Protein AF-A0A417RQC4-F1 (afdb_monomer)

Sequence (99 aa):
MKLTFKGVDISTEEKFVSYINSLNTAIMKQNAMNEIKQDLYDVSYLKKRYRKIVARNEKALFMAEHECLKCVYFQRLARKCQANCKCLLEESTEGGVFT

Mean predicted aligned error: 8.31 Å

Secondary structure (DSSP, 8-state):
---EETTEE--SHHHHHHHHHHHHHHHHHHHHH-SSPPPPP-HHHHHHHHHHHHHHHHHHHHHHHTTGGG-TTEETTTTEETTTS--HHHHTTS-----

Foldseek 3Di:
DFDDDPNQTPVDLVSVLVVLVVVQVVQVVVCVVDPDHDDRDDSVVVSVVVVVVVLVVVLVVVCVVVVLVPDPQQDPVVRAGNPPSPDPSNVVPPDPPDD

Nearest PDB structures (foldseek):
  6gzx-assembly1_O4  TM=4.399E-01  e=7.834E+00  Thermus thermophilus HB8

Radius of gyration: 19.23 Å; Cα contacts (8 Å, |Δi|>4): 65; chains: 1; bounding box: 46×24×51 Å

pLDDT: mean 83.98, std 15.85, range [36.0, 97.62]

Solvent-accessible surface area (backbone atoms only — not comparable to full-atom values): 6172 Å² total; per-residue (Å²): 121,92,40,68,56,97,88,40,70,41,61,43,71,67,43,38,52,52,50,53,52,53,51,37,52,52,46,54,57,48,38,75,77,38,93,73,67,72,84,73,76,60,62,69,62,49,51,57,51,48,54,58,49,51,55,51,49,52,51,51,49,51,39,60,77,66,44,37,92,73,40,91,43,41,40,77,90,77,72,45,53,67,81,73,69,75,45,77,89,58,58,81,75,72,79,82,79,86,126

Structure (mmCIF, N/CA/C/O backbone):
data_AF-A0A417RQC4-F1
#
_entry.id   AF-A0A417RQC4-F1
#
loop_
_atom_site.group_PDB
_atom_site.id
_atom_site.type_symbol
_atom_site.label_atom_id
_atom_site.label_alt_id
_atom_site.label_comp_id
_atom_site.label_asym_id
_atom_site.label_entity_id
_atom_site.label_seq_id
_atom_site.pdbx_PDB_ins_code
_atom_site.Cartn_x
_atom_site.Cartn_y
_atom_site.Cartn_z
_atom_site.occupancy
_atom_site.B_iso_or_equiv
_atom_site.auth_seq_id
_atom_site.auth_comp_id
_atom_site.auth_asym_id
_atom_site.auth_atom_id
_atom_site.pdbx_PDB_model_num
ATOM 1 N N . MET A 1 1 ? 1.559 8.406 -7.690 1.00 75.75 1 MET A N 1
ATOM 2 C CA . MET A 1 1 ? 0.343 7.576 -7.876 1.00 75.75 1 MET A CA 1
ATOM 3 C C . MET A 1 1 ? -0.832 8.224 -7.153 1.00 75.75 1 MET A C 1
ATOM 5 O O . MET A 1 1 ? -0.669 8.591 -5.997 1.00 75.75 1 MET A O 1
ATOM 9 N N . LYS A 1 2 ? -2.000 8.368 -7.794 1.00 83.12 2 LYS A N 1
ATOM 10 C CA . LYS A 1 2 ? -3.239 8.719 -7.077 1.00 83.12 2 LYS A CA 1
ATOM 11 C C . LYS A 1 2 ? -3.862 7.427 -6.553 1.00 83.12 2 LYS A C 1
ATOM 13 O O . LYS A 1 2 ? -4.197 6.560 -7.353 1.00 83.12 2 LYS A O 1
ATOM 18 N N . LEU A 1 3 ? -3.975 7.291 -5.234 1.00 86.25 3 LEU A N 1
ATOM 19 C CA . LEU A 1 3 ? -4.607 6.138 -4.599 1.00 86.25 3 LEU A CA 1
ATOM 20 C C . LEU A 1 3 ? -5.699 6.632 -3.664 1.00 86.25 3 LEU A C 1
ATOM 22 O O . LEU A 1 3 ? -5.425 7.342 -2.699 1.00 86.25 3 LEU A O 1
ATOM 26 N N . THR A 1 4 ? -6.932 6.253 -3.964 1.00 91.94 4 THR A N 1
ATOM 27 C CA . THR A 1 4 ? -8.090 6.564 -3.136 1.00 91.94 4 THR A CA 1
ATOM 28 C C . THR A 1 4 ? -8.789 5.274 -2.740 1.00 91.94 4 THR A C 1
ATOM 30 O O . THR A 1 4 ? -8.829 4.307 -3.503 1.00 91.94 4 THR A O 1
ATOM 33 N N . PHE A 1 5 ? -9.338 5.242 -1.532 1.00 89.00 5 PHE A N 1
ATOM 34 C CA . PHE A 1 5 ? -10.151 4.134 -1.053 1.00 89.00 5 PHE A CA 1
ATOM 35 C C . PHE A 1 5 ? -11.420 4.690 -0.424 1.00 89.00 5 PHE A C 1
ATOM 37 O O . PHE A 1 5 ? -11.354 5.479 0.514 1.00 89.00 5 PHE A O 1
ATOM 44 N N . LYS A 1 6 ? -12.581 4.313 -0.974 1.00 90.62 6 LYS A N 1
ATOM 45 C CA . LYS A 1 6 ? -13.894 4.827 -0.543 1.00 90.62 6 LYS A CA 1
ATOM 46 C C . LYS A 1 6 ? -13.947 6.366 -0.459 1.00 90.62 6 LYS A C 1
ATOM 48 O O . LYS A 1 6 ? -14.505 6.923 0.477 1.00 90.62 6 LYS A O 1
ATOM 53 N N . GLY A 1 7 ? -13.324 7.051 -1.419 1.00 90.62 7 GLY A N 1
ATOM 54 C CA . GLY A 1 7 ? -13.264 8.518 -1.457 1.00 90.62 7 GLY A CA 1
ATOM 55 C C . GLY A 1 7 ? -12.212 9.157 -0.541 1.00 90.62 7 GLY A C 1
ATOM 56 O O . GLY A 1 7 ? -12.024 10.366 -0.610 1.00 90.62 7 GLY A O 1
ATOM 57 N N . VAL A 1 8 ? -11.486 8.377 0.266 1.00 92.50 8 VAL A N 1
ATOM 58 C CA . VAL A 1 8 ? -10.384 8.872 1.103 1.00 92.50 8 VAL A CA 1
ATOM 59 C C . VAL A 1 8 ? -9.069 8.777 0.343 1.00 92.50 8 VAL A C 1
ATOM 61 O O . VAL A 1 8 ? -8.752 7.734 -0.231 1.00 92.50 8 VAL A O 1
ATOM 64 N N . ASP A 1 9 ? -8.296 9.859 0.346 1.00 94.06 9 ASP A N 1
ATOM 65 C CA . ASP A 1 9 ? -6.943 9.875 -0.202 1.00 94.06 9 ASP A CA 1
ATOM 66 C C . ASP A 1 9 ? -5.982 9.099 0.705 1.00 94.06 9 ASP A C 1
ATOM 68 O O . ASP A 1 9 ? -5.760 9.463 1.858 1.00 94.06 9 ASP A O 1
ATOM 72 N N . ILE A 1 10 ? -5.398 8.038 0.153 1.00 94.88 10 ILE A N 1
ATOM 73 C CA . ILE A 1 10 ? -4.406 7.176 0.803 1.00 94.88 10 ILE A CA 1
ATOM 74 C C . ILE A 1 10 ? -3.127 7.104 -0.039 1.00 94.88 10 ILE A C 1
ATOM 76 O O . ILE A 1 10 ? -2.451 6.084 -0.062 1.00 94.88 10 ILE A O 1
ATOM 80 N N . SER A 1 11 ? -2.820 8.168 -0.786 1.00 93.31 11 SER A N 1
ATOM 81 C CA . SER A 1 11 ? -1.668 8.239 -1.695 1.00 93.31 11 SER A CA 1
ATOM 82 C C . SER A 1 11 ? -0.304 8.171 -1.009 1.00 93.31 11 SER A C 1
ATOM 84 O O . SER A 1 11 ? 0.676 7.808 -1.659 1.00 93.31 11 SER A O 1
ATOM 86 N N . THR A 1 12 ? -0.224 8.501 0.281 1.00 94.69 12 THR A N 1
ATOM 87 C CA . THR A 1 12 ? 1.004 8.391 1.076 1.00 94.69 12 THR A CA 1
ATOM 88 C C . THR A 1 12 ? 0.813 7.415 2.225 1.00 94.69 12 THR A C 1
ATOM 90 O O . THR A 1 12 ? -0.310 7.142 2.659 1.00 94.69 12 THR A O 1
ATOM 93 N N . GLU A 1 13 ? 1.924 6.886 2.732 1.00 95.12 13 GLU A N 1
ATOM 94 C CA . GLU A 1 13 ? 1.897 5.987 3.881 1.00 95.12 13 GLU A CA 1
ATOM 95 C C . GLU A 1 13 ? 1.294 6.662 5.117 1.00 95.12 13 GLU A C 1
ATOM 97 O O . GLU A 1 13 ? 0.511 6.042 5.833 1.00 95.12 13 GLU A O 1
ATOM 102 N N . GLU A 1 14 ? 1.594 7.939 5.341 1.00 96.12 14 GLU A N 1
ATOM 103 C CA . GLU A 1 14 ? 1.072 8.723 6.461 1.00 96.12 14 GLU A CA 1
ATOM 104 C C . GLU A 1 14 ? -0.446 8.868 6.357 1.00 96.12 14 GLU A C 1
ATOM 106 O O . GLU A 1 14 ? -1.158 8.649 7.338 1.00 96.12 14 GLU A O 1
ATOM 111 N N . LYS A 1 15 ? -0.960 9.174 5.158 1.00 96.12 15 LYS A N 1
ATOM 112 C CA . LYS A 1 15 ? -2.404 9.268 4.904 1.00 96.12 15 LYS A CA 1
ATOM 113 C C . LYS A 1 15 ? -3.094 7.923 5.102 1.00 96.12 15 LYS A C 1
ATOM 115 O O . LYS A 1 15 ? -4.146 7.859 5.736 1.00 96.12 15 LYS A O 1
ATOM 120 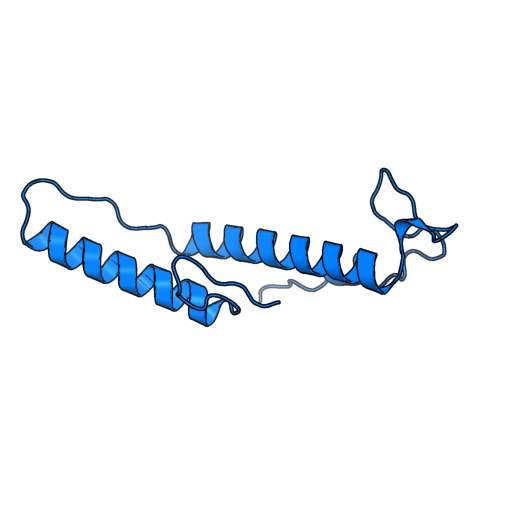N N . PHE A 1 16 ? -2.479 6.844 4.622 1.00 96.56 16 PHE A N 1
ATOM 121 C CA . PHE A 1 16 ? -2.978 5.490 4.831 1.00 96.56 16 PHE A CA 1
ATOM 122 C C . PHE A 1 16 ? -3.030 5.120 6.321 1.00 96.56 16 PHE A C 1
ATOM 124 O O . PHE A 1 16 ? -4.074 4.691 6.808 1.00 96.56 16 PHE A O 1
ATOM 131 N N . VAL A 1 17 ? 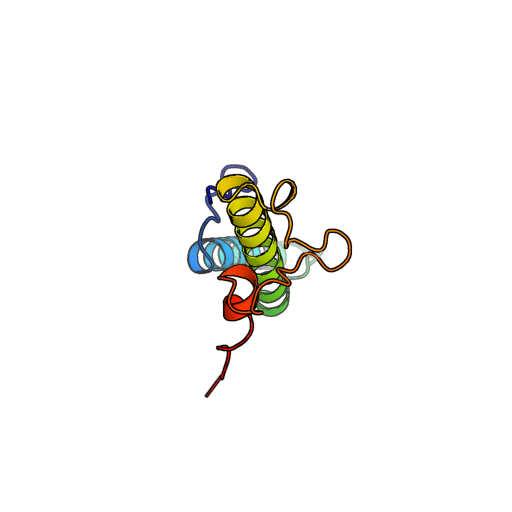-1.942 5.325 7.068 1.00 96.88 17 VAL A N 1
ATOM 132 C CA . VAL A 1 17 ? -1.881 5.030 8.511 1.00 96.88 17 VAL A CA 1
ATOM 133 C C . VAL A 1 17 ? -2.880 5.887 9.289 1.00 96.88 17 VAL A C 1
ATOM 135 O O . VAL A 1 17 ? -3.591 5.364 10.147 1.00 96.88 17 VAL A O 1
ATOM 138 N N . SER A 1 18 ? -2.991 7.176 8.957 1.00 97.19 18 SER A N 1
ATOM 139 C CA . SER A 1 18 ? -3.982 8.083 9.547 1.00 97.19 18 SER A CA 1
ATOM 140 C C . SER A 1 18 ? -5.409 7.569 9.335 1.00 97.19 18 SER A C 1
ATOM 142 O O . SER A 1 18 ? -6.194 7.487 10.284 1.00 97.19 18 SER A O 1
ATOM 144 N N . TYR A 1 19 ? -5.724 7.110 8.121 1.00 96.75 19 TYR A N 1
ATOM 145 C CA . TYR A 1 19 ? -7.018 6.511 7.815 1.00 96.75 19 TYR A CA 1
ATOM 146 C C . TYR A 1 19 ? -7.292 5.256 8.658 1.00 96.75 19 TYR A C 1
ATOM 148 O O . TYR A 1 19 ? -8.346 5.173 9.289 1.00 96.75 19 TYR A O 1
ATOM 156 N N . ILE A 1 20 ? -6.343 4.317 8.759 1.00 97.25 20 ILE A N 1
ATOM 157 C CA . ILE A 1 20 ? -6.514 3.114 9.594 1.00 97.25 20 ILE A CA 1
ATOM 158 C C . ILE A 1 20 ? -6.705 3.476 11.075 1.00 97.25 20 ILE A C 1
ATOM 160 O O . ILE A 1 20 ? -7.587 2.927 11.734 1.00 97.25 20 ILE A O 1
ATOM 164 N N . ASN A 1 21 ? -5.946 4.441 11.596 1.00 97.31 21 ASN A N 1
ATOM 165 C CA . ASN A 1 21 ? -6.096 4.899 12.979 1.00 97.31 21 ASN A CA 1
ATOM 166 C C . ASN A 1 21 ? -7.471 5.532 13.235 1.00 97.31 21 ASN A C 1
ATOM 168 O O . ASN A 1 21 ? -8.067 5.312 14.293 1.00 97.31 21 ASN A O 1
ATOM 172 N N . SER A 1 22 ? -8.013 6.270 12.260 1.00 96.88 22 SER A N 1
ATOM 173 C CA . SER A 1 22 ? -9.374 6.811 12.348 1.00 96.88 22 SER A CA 1
ATOM 174 C C . SER A 1 22 ? -10.431 5.700 12.412 1.00 96.88 22 SER A C 1
ATOM 176 O O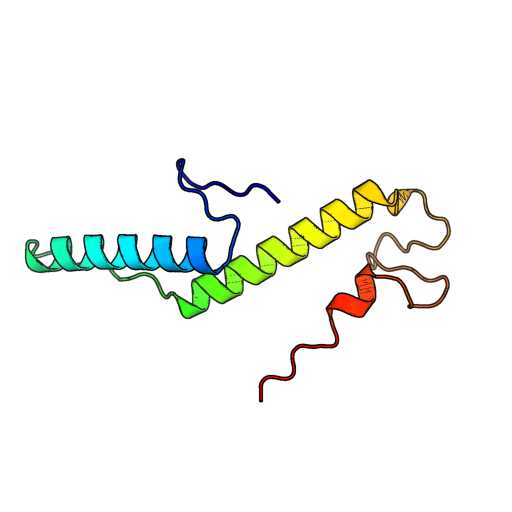 . SER A 1 22 ? -11.343 5.773 13.237 1.00 96.88 22 SER 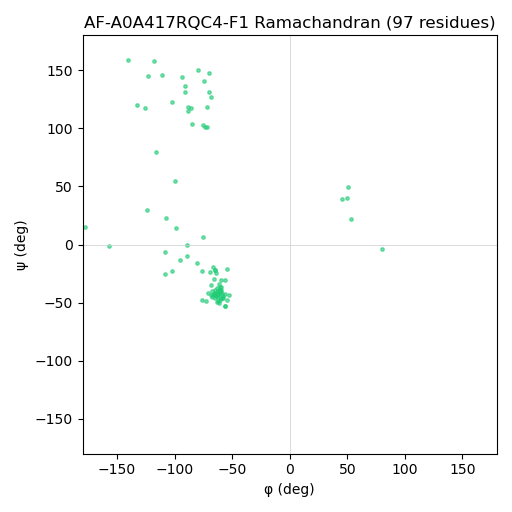A O 1
ATOM 178 N N . LEU A 1 23 ? -10.262 4.629 11.625 1.00 96.44 23 LEU A N 1
ATOM 179 C CA . LEU A 1 23 ? -11.146 3.461 11.648 1.00 96.44 23 LEU A CA 1
ATOM 180 C C . LEU A 1 23 ? -11.071 2.735 12.993 1.00 96.44 23 LEU A C 1
ATOM 182 O O . LEU A 1 23 ? -12.106 2.451 13.589 1.00 96.44 23 LEU A O 1
ATOM 186 N N . ASN A 1 24 ? -9.862 2.502 13.505 1.00 97.62 24 ASN A N 1
ATOM 187 C CA . ASN A 1 24 ? -9.664 1.885 14.816 1.00 97.62 24 ASN A CA 1
ATOM 188 C C . ASN A 1 24 ? -10.292 2.720 15.931 1.00 97.62 24 ASN A C 1
ATOM 190 O O . ASN A 1 24 ? -10.949 2.173 16.808 1.00 97.62 24 ASN A O 1
ATOM 194 N N . THR A 1 25 ? -10.175 4.046 15.866 1.00 97.06 25 THR A N 1
ATOM 195 C CA . THR A 1 25 ? -10.819 4.941 16.837 1.00 97.06 25 THR A CA 1
ATOM 196 C C . THR A 1 25 ? -12.344 4.820 16.787 1.00 97.06 25 THR A C 1
ATOM 198 O O . THR A 1 25 ? -12.995 4.792 17.832 1.00 97.06 25 THR A O 1
ATOM 201 N N . ALA A 1 26 ? -12.934 4.726 15.592 1.00 95.62 26 ALA A N 1
ATOM 202 C CA . ALA A 1 26 ? -14.372 4.516 15.437 1.00 95.62 26 ALA A CA 1
ATOM 203 C C . ALA A 1 26 ? -14.814 3.150 15.988 1.00 95.62 26 ALA A C 1
ATOM 205 O O . ALA A 1 26 ? -15.809 3.083 16.710 1.00 95.62 26 ALA A O 1
ATOM 206 N N . ILE A 1 27 ? -14.043 2.090 15.724 1.00 96.56 27 ILE A N 1
ATOM 207 C CA . ILE A 1 27 ? -14.293 0.747 16.264 1.00 96.56 27 ILE A CA 1
ATOM 208 C C . ILE A 1 27 ? -14.202 0.755 17.792 1.00 96.56 27 ILE A C 1
ATOM 210 O O . ILE A 1 27 ? -15.098 0.247 18.455 1.00 96.56 27 ILE A O 1
ATOM 214 N N . MET A 1 28 ? -13.181 1.389 18.376 1.00 96.31 28 MET A N 1
ATOM 215 C CA . MET A 1 28 ? -13.050 1.498 19.833 1.00 96.31 28 MET A CA 1
ATOM 216 C C . MET A 1 28 ? -14.256 2.196 20.467 1.00 96.31 28 MET A C 1
ATOM 218 O O . MET A 1 28 ? -14.760 1.733 21.487 1.00 96.31 28 MET A O 1
ATOM 222 N N . LYS A 1 29 ? -14.751 3.277 19.849 1.00 95.69 29 LYS A N 1
ATOM 223 C CA . LYS A 1 29 ? -15.965 3.969 20.311 1.00 95.69 29 LYS A CA 1
ATOM 224 C C . LYS A 1 29 ? -17.194 3.062 20.244 1.00 95.69 29 LYS A C 1
ATOM 226 O O . LYS A 1 29 ? -17.965 3.030 21.195 1.00 95.69 29 LYS A O 1
ATOM 231 N N . GLN A 1 30 ? -17.358 2.298 19.164 1.00 95.19 30 GLN A N 1
ATOM 232 C CA . GLN A 1 30 ? -18.460 1.338 19.034 1.00 95.19 30 GLN A CA 1
ATOM 233 C C . GLN A 1 30 ? -18.35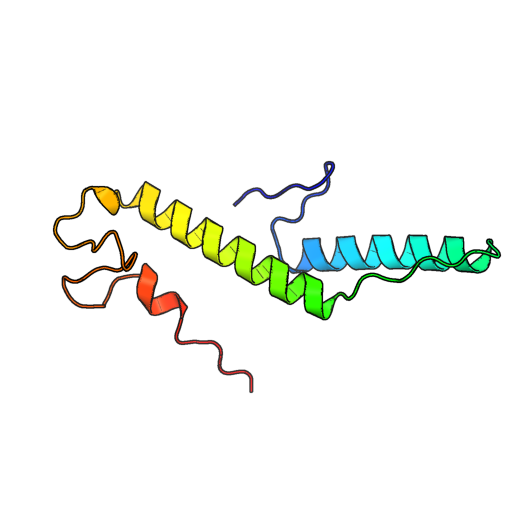0 0.197 20.053 1.00 95.19 30 GLN A C 1
ATOM 235 O O . GLN A 1 30 ? -19.335 -0.140 20.701 1.00 95.19 30 GLN A O 1
ATOM 240 N N . ASN A 1 31 ? -17.150 -0.341 20.263 1.00 95.94 31 ASN A N 1
ATOM 241 C CA . ASN A 1 31 ? -16.880 -1.394 21.244 1.00 95.94 31 ASN A CA 1
ATOM 242 C C . ASN A 1 31 ? -17.123 -0.953 22.692 1.00 95.94 31 ASN A C 1
ATOM 244 O O . ASN A 1 31 ? -17.331 -1.802 23.553 1.00 95.94 31 ASN A O 1
ATOM 248 N N . ALA A 1 32 ? -17.056 0.351 22.975 1.00 93.94 32 ALA A N 1
ATOM 249 C CA . ALA A 1 32 ? -17.383 0.896 24.289 1.00 93.94 32 ALA A CA 1
ATOM 250 C C . ALA A 1 32 ? -18.900 0.964 24.541 1.00 93.94 32 ALA A C 1
ATOM 252 O O . ALA A 1 32 ? -19.316 1.002 25.694 1.00 93.94 32 ALA A O 1
ATOM 253 N N . MET A 1 33 ? -19.715 0.988 23.480 1.00 94.38 33 MET A N 1
ATOM 254 C CA . MET A 1 33 ? -21.176 1.107 23.560 1.00 94.38 33 MET A CA 1
ATOM 255 C C . MET A 1 33 ? -21.906 -0.225 23.351 1.00 94.38 33 MET A C 1
ATOM 257 O O . MET A 1 33 ? -23.043 -0.366 23.788 1.00 94.38 33 MET A O 1
ATOM 261 N N . ASN A 1 34 ? -21.270 -1.189 22.683 1.00 93.12 34 ASN A N 1
ATOM 262 C CA . ASN A 1 34 ? -21.894 -2.437 22.255 1.00 93.12 34 ASN A CA 1
ATOM 263 C C . ASN A 1 34 ? -21.353 -3.647 23.029 1.00 93.12 34 ASN A C 1
ATOM 265 O O . ASN A 1 34 ? -20.163 -3.725 23.329 1.00 93.12 34 ASN A O 1
ATOM 269 N N . GLU A 1 35 ? -22.211 -4.640 23.276 1.00 85.81 35 GLU A N 1
ATOM 270 C CA . GLU A 1 35 ? -21.810 -5.924 23.876 1.00 85.81 35 GLU A CA 1
ATOM 271 C C . GLU A 1 35 ? -20.933 -6.756 22.928 1.00 85.81 35 GLU A C 1
ATOM 273 O O . GLU A 1 35 ? -19.993 -7.427 23.358 1.00 85.81 35 GLU A O 1
ATOM 278 N N . ILE A 1 36 ? -21.202 -6.672 21.620 1.00 90.19 36 ILE A N 1
ATOM 279 C CA . ILE A 1 36 ? -20.409 -7.336 20.584 1.00 90.19 36 ILE A CA 1
ATOM 280 C C . ILE A 1 36 ? -19.269 -6.411 20.167 1.00 90.19 36 ILE A C 1
ATOM 282 O O . ILE A 1 36 ? -19.489 -5.348 19.579 1.00 90.19 36 ILE A O 1
ATOM 286 N N . LYS A 1 37 ? -18.042 -6.848 20.447 1.00 92.94 37 LYS A N 1
ATOM 287 C CA . LYS A 1 37 ? -16.822 -6.118 20.105 1.00 92.94 37 LYS A CA 1
ATOM 288 C C . LYS A 1 37 ? -16.313 -6.539 18.731 1.00 92.94 37 LYS A C 1
ATOM 290 O O . LYS A 1 37 ? -16.264 -7.724 18.418 1.00 92.94 37 LYS A O 1
ATOM 295 N N . GLN A 1 38 ? -15.916 -5.557 17.933 1.00 94.94 38 GLN A N 1
ATOM 296 C CA . GLN A 1 38 ? -15.180 -5.760 16.690 1.00 94.94 38 GLN A CA 1
ATOM 297 C C . GLN A 1 38 ? -13.676 -5.667 16.950 1.00 94.94 38 GLN A C 1
ATOM 299 O O . GLN A 1 38 ? -13.222 -4.844 17.747 1.00 94.94 38 GLN A O 1
ATOM 304 N N . ASP A 1 39 ? -12.895 -6.475 16.245 1.00 95.94 39 ASP A N 1
ATOM 305 C CA . ASP A 1 39 ? -11.440 -6.409 16.328 1.00 95.94 39 ASP A CA 1
ATOM 306 C C . ASP A 1 39 ? -10.889 -5.138 15.673 1.00 95.94 39 ASP A C 1
ATOM 308 O O . ASP A 1 39 ? -11.426 -4.620 14.690 1.00 95.94 39 ASP A O 1
ATOM 312 N N . LEU A 1 40 ? -9.778 -4.641 16.220 1.00 97.12 40 LEU A N 1
ATOM 313 C CA . LEU A 1 40 ? -9.043 -3.522 15.639 1.00 97.12 40 LEU A CA 1
ATOM 314 C C . LEU A 1 40 ? -8.172 -3.992 14.474 1.00 97.12 40 LEU A C 1
ATOM 316 O O . LEU A 1 40 ? -7.640 -5.102 14.464 1.00 97.12 40 LEU A O 1
ATOM 320 N N . TYR A 1 41 ? -7.957 -3.103 13.513 1.00 97.31 41 TYR A N 1
ATOM 321 C 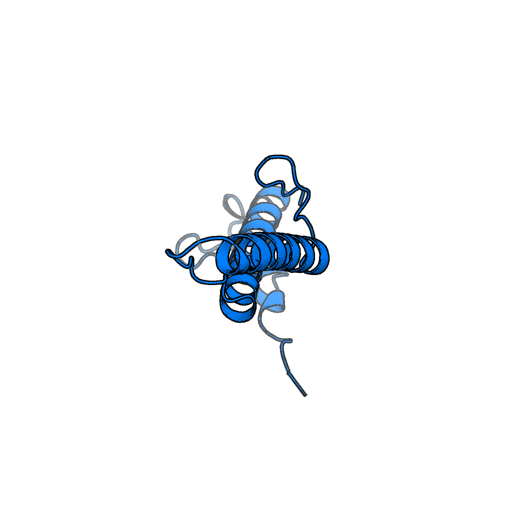CA . TYR A 1 41 ? -7.023 -3.337 12.426 1.00 97.31 41 TYR A CA 1
ATOM 322 C C . TYR A 1 41 ? -5.572 -3.304 12.920 1.00 97.31 41 TYR A C 1
ATOM 324 O O . TYR A 1 41 ? -5.141 -2.336 13.553 1.00 97.31 41 TYR A O 1
ATOM 332 N N . ASP A 1 42 ? -4.791 -4.316 12.535 1.00 97.56 42 ASP A N 1
ATOM 333 C CA . ASP A 1 42 ? -3.338 -4.334 12.720 1.00 97.56 42 ASP A CA 1
ATOM 334 C C . ASP A 1 42 ? -2.663 -3.349 11.751 1.00 97.56 42 ASP A C 1
ATOM 336 O O . ASP A 1 42 ? -2.460 -3.621 10.560 1.00 97.56 42 ASP A O 1
ATOM 340 N N . VAL A 1 43 ? -2.297 -2.186 12.290 1.00 95.81 43 VAL A N 1
ATOM 341 C CA . VAL A 1 43 ? -1.645 -1.102 11.548 1.00 95.81 43 VAL A CA 1
ATOM 342 C C . VAL A 1 43 ? -0.315 -1.560 10.950 1.00 95.81 43 VAL A C 1
ATOM 344 O O . VAL A 1 43 ? -0.022 -1.233 9.800 1.00 95.81 43 VAL A O 1
ATOM 347 N N . SER A 1 44 ? 0.484 -2.338 11.681 1.00 96.38 44 SER A N 1
ATOM 348 C CA . SER A 1 44 ? 1.810 -2.785 11.239 1.00 96.38 44 SER A CA 1
ATOM 349 C C . SER A 1 44 ? 1.705 -3.744 10.057 1.00 96.38 44 SER A C 1
ATOM 351 O O . SER A 1 44 ? 2.409 -3.587 9.049 1.00 96.38 44 SER A O 1
ATOM 353 N N . TYR A 1 45 ? 0.784 -4.705 10.136 1.00 96.62 45 TYR A N 1
ATOM 354 C CA . TYR A 1 45 ? 0.505 -5.623 9.035 1.00 96.62 45 TYR A CA 1
ATOM 355 C C . TYR A 1 45 ? -0.005 -4.880 7.797 1.00 96.62 45 TYR A C 1
ATOM 357 O O . TYR A 1 45 ? 0.509 -5.078 6.686 1.00 96.62 45 TYR A O 1
ATOM 365 N N . LEU A 1 46 ? -0.982 -3.989 7.977 1.00 96.38 46 LEU A N 1
ATOM 366 C CA . LEU A 1 46 ? -1.573 -3.224 6.883 1.00 96.38 46 LEU A CA 1
ATOM 367 C C . LEU A 1 46 ? -0.566 -2.273 6.235 1.00 96.38 46 LEU A C 1
ATOM 369 O O . LEU A 1 46 ? -0.501 -2.202 5.008 1.00 96.38 46 LEU A O 1
ATOM 373 N N . LYS A 1 47 ? 0.292 -1.626 7.024 1.00 95.88 47 LYS A N 1
ATOM 374 C CA . LYS A 1 47 ? 1.397 -0.788 6.541 1.00 95.88 47 LYS A CA 1
ATOM 375 C C . LYS A 1 47 ? 2.362 -1.587 5.664 1.00 95.88 47 LYS A C 1
ATOM 377 O O . LYS A 1 47 ? 2.699 -1.176 4.553 1.00 95.88 47 LYS A O 1
ATOM 382 N N . LYS A 1 48 ? 2.750 -2.791 6.099 1.00 95.94 48 LYS A N 1
ATOM 383 C CA . LYS A 1 48 ? 3.601 -3.695 5.302 1.00 95.94 48 LYS A CA 1
ATOM 384 C C . LYS A 1 48 ? 2.928 -4.103 3.989 1.00 95.94 48 LYS A C 1
ATOM 386 O O . LYS A 1 48 ? 3.593 -4.194 2.954 1.00 95.94 48 LYS A O 1
ATOM 391 N N . ARG A 1 49 ? 1.615 -4.356 4.007 1.00 95.94 49 ARG A N 1
ATOM 392 C CA . ARG A 1 49 ? 0.831 -4.662 2.799 1.00 95.94 49 ARG A CA 1
ATOM 393 C C . ARG A 1 49 ? 0.740 -3.462 1.856 1.00 95.94 49 ARG A C 1
ATOM 395 O O . ARG A 1 49 ? 0.944 -3.653 0.658 1.00 95.94 49 ARG A O 1
ATOM 402 N N . TYR A 1 50 ? 0.508 -2.264 2.386 1.00 94.94 50 TYR A N 1
ATOM 403 C CA . TYR A 1 50 ? 0.451 -1.010 1.634 1.00 94.94 50 TYR A CA 1
ATOM 404 C C . TYR A 1 50 ? 1.745 -0.769 0.849 1.00 94.94 50 TYR A C 1
ATOM 406 O O . TYR A 1 50 ? 1.703 -0.684 -0.378 1.00 94.94 50 TYR A O 1
ATOM 414 N N . ARG A 1 51 ? 2.908 -0.816 1.516 1.00 94.12 51 ARG A N 1
ATOM 415 C CA . ARG A 1 51 ? 4.229 -0.669 0.869 1.00 94.12 51 ARG A CA 1
ATOM 416 C C . ARG A 1 51 ? 4.423 -1.633 -0.303 1.00 94.12 51 ARG A C 1
ATOM 418 O O . ARG A 1 51 ? 4.868 -1.238 -1.374 1.00 94.12 51 ARG A O 1
ATOM 425 N N . LYS A 1 52 ? 4.027 -2.902 -0.136 1.00 93.06 52 LYS A N 1
ATOM 426 C CA . LYS A 1 52 ? 4.108 -3.917 -1.205 1.00 93.06 52 LYS A CA 1
ATOM 427 C C . LYS A 1 52 ? 3.192 -3.622 -2.393 1.00 93.06 52 LYS A C 1
ATOM 429 O O . LYS A 1 52 ? 3.459 -4.107 -3.490 1.00 93.06 52 LYS A O 1
ATOM 434 N N . ILE A 1 53 ? 2.060 -2.957 -2.182 1.00 91.69 53 ILE A N 1
ATOM 435 C CA . ILE A 1 53 ? 1.154 -2.557 -3.267 1.00 91.69 53 ILE A CA 1
ATOM 436 C C . ILE A 1 53 ? 1.746 -1.357 -4.001 1.00 91.69 53 ILE A C 1
ATOM 438 O O . ILE A 1 53 ? 1.864 -1.411 -5.221 1.00 91.69 53 ILE A O 1
ATOM 442 N N . VAL A 1 54 ? 2.190 -0.339 -3.261 1.00 91.44 54 VAL A N 1
ATOM 443 C CA . VAL A 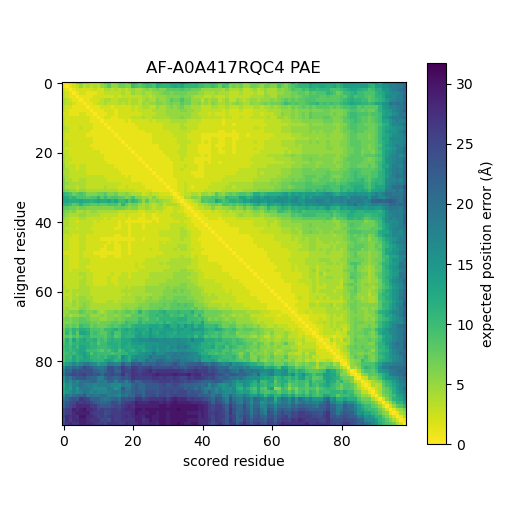1 54 ? 2.827 0.860 -3.821 1.00 91.44 54 VAL A CA 1
ATOM 444 C C . VAL A 1 54 ? 4.037 0.488 -4.673 1.00 91.44 54 VAL A C 1
ATOM 446 O O . VAL A 1 54 ? 4.029 0.780 -5.862 1.00 91.44 54 VAL A O 1
ATOM 449 N N . ALA A 1 55 ? 4.981 -0.291 -4.137 1.00 89.06 55 ALA A N 1
ATOM 450 C CA . ALA A 1 55 ? 6.173 -0.711 -4.878 1.00 89.06 55 ALA A CA 1
ATOM 451 C C . ALA A 1 55 ? 5.838 -1.506 -6.155 1.00 89.06 55 ALA A C 1
ATOM 453 O O . ALA A 1 55 ? 6.490 -1.363 -7.187 1.00 89.06 55 ALA A O 1
ATOM 454 N N . ARG A 1 56 ? 4.791 -2.347 -6.122 1.00 87.88 56 ARG A N 1
ATOM 455 C CA . ARG A 1 56 ? 4.328 -3.070 -7.321 1.00 87.88 56 ARG A CA 1
ATOM 456 C C . ARG A 1 56 ? 3.742 -2.127 -8.367 1.00 87.88 56 ARG A C 1
ATOM 458 O O . ARG A 1 56 ? 3.985 -2.336 -9.554 1.00 87.88 56 ARG A O 1
ATOM 465 N N . ASN A 1 57 ? 2.989 -1.121 -7.938 1.00 89.69 57 ASN A N 1
ATOM 466 C CA . ASN A 1 57 ? 2.390 -0.139 -8.834 1.00 89.69 57 ASN A CA 1
ATOM 467 C C . ASN A 1 57 ? 3.444 0.798 -9.426 1.00 89.69 57 ASN A C 1
ATOM 469 O O . ASN A 1 57 ? 3.405 1.054 -10.623 1.00 89.69 57 ASN A O 1
ATOM 473 N N . GLU A 1 58 ? 4.410 1.249 -8.628 1.00 87.69 58 GLU A N 1
ATOM 474 C CA . GLU A 1 58 ? 5.560 2.034 -9.093 1.00 87.69 58 GLU A CA 1
ATOM 475 C C . GLU A 1 58 ? 6.371 1.250 -10.121 1.00 87.69 58 GLU A C 1
ATOM 477 O O . GLU A 1 58 ? 6.649 1.759 -11.205 1.00 87.69 58 GLU A O 1
ATOM 482 N N . LYS A 1 59 ? 6.648 -0.032 -9.847 1.00 84.75 59 LYS A N 1
ATOM 483 C CA . LYS A 1 59 ? 7.313 -0.921 -10.806 1.00 84.75 59 LYS A CA 1
ATOM 484 C C . LYS A 1 59 ? 6.530 -1.037 -12.117 1.00 84.75 59 LYS A C 1
ATOM 486 O O . LYS A 1 59 ? 7.117 -0.977 -13.195 1.00 84.75 59 LYS A O 1
ATOM 491 N N . ALA A 1 60 ? 5.215 -1.230 -12.036 1.00 86.31 60 ALA A N 1
ATOM 492 C CA . ALA A 1 60 ? 4.362 -1.346 -13.215 1.00 86.31 60 ALA A CA 1
ATOM 493 C C . ALA A 1 60 ? 4.316 -0.041 -14.024 1.00 86.31 60 ALA A C 1
ATOM 495 O O . ALA A 1 60 ? 4.397 -0.090 -15.250 1.00 86.31 60 ALA A O 1
ATOM 496 N N . LEU A 1 61 ? 4.233 1.105 -13.343 1.00 87.69 61 LEU A N 1
ATOM 497 C CA . LEU A 1 61 ? 4.242 2.425 -13.966 1.00 87.69 61 LEU A CA 1
ATOM 498 C C . LEU A 1 61 ? 5.567 2.674 -14.688 1.00 87.69 61 LEU A C 1
ATOM 500 O O . LEU A 1 61 ? 5.553 2.975 -15.876 1.00 87.69 61 LEU A O 1
ATOM 504 N N . PHE A 1 62 ? 6.694 2.423 -14.018 1.00 86.12 62 PHE A N 1
ATOM 505 C CA . PHE A 1 62 ? 8.016 2.531 -14.629 1.00 86.12 62 PHE A CA 1
ATOM 506 C C . PHE A 1 62 ? 8.116 1.679 -15.898 1.00 86.12 62 PHE A C 1
ATOM 508 O O . PHE A 1 62 ? 8.568 2.154 -16.939 1.00 86.12 62 PHE A O 1
ATOM 515 N N . MET A 1 63 ? 7.681 0.414 -15.824 1.00 84.94 63 MET A N 1
ATOM 516 C CA . MET A 1 63 ? 7.727 -0.504 -16.964 1.00 84.94 63 MET A CA 1
ATOM 517 C C . MET A 1 63 ? 6.893 -0.017 -18.153 1.00 84.94 63 MET A C 1
ATOM 519 O O . MET A 1 63 ? 7.265 -0.289 -19.296 1.00 84.94 63 MET A O 1
ATOM 523 N N . ALA A 1 64 ? 5.772 0.657 -17.889 1.00 88.56 64 ALA A N 1
ATOM 524 C CA . ALA A 1 64 ? 4.933 1.252 -18.919 1.00 88.56 64 ALA A CA 1
ATOM 525 C C . ALA A 1 64 ? 5.594 2.500 -19.526 1.00 88.56 64 ALA A C 1
ATOM 527 O O . ALA A 1 64 ? 5.699 2.585 -20.746 1.00 88.56 64 ALA A O 1
ATOM 528 N N . GLU A 1 65 ? 6.090 3.416 -18.688 1.00 88.31 65 GLU A N 1
ATOM 529 C CA . GLU A 1 65 ? 6.747 4.665 -19.107 1.00 88.31 65 GLU A CA 1
ATOM 530 C C . GLU A 1 65 ? 8.005 4.423 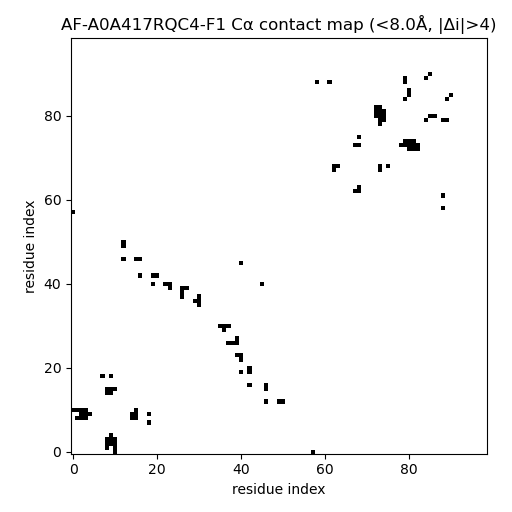-19.949 1.00 88.31 65 GLU A C 1
ATOM 532 O O . GLU A 1 65 ? 8.254 5.141 -20.911 1.00 88.31 65 GLU A O 1
ATOM 537 N N . HIS A 1 66 ? 8.774 3.382 -19.627 1.00 85.88 66 HIS A N 1
ATOM 538 C CA . HIS A 1 66 ? 10.035 3.059 -20.303 1.00 85.88 66 HIS A CA 1
ATOM 539 C C . HIS A 1 66 ? 9.881 1.961 -21.363 1.00 85.88 66 HIS A C 1
ATOM 541 O O . HIS A 1 66 ? 10.871 1.352 -21.770 1.00 85.88 66 HIS A O 1
ATOM 547 N N . GLU A 1 67 ? 8.642 1.641 -21.750 1.00 87.06 67 GLU A N 1
ATOM 548 C CA . GLU A 1 67 ? 8.304 0.607 -22.733 1.00 87.06 67 GLU A CA 1
ATOM 549 C C . GLU A 1 67 ? 9.073 -0.715 -22.534 1.00 87.06 67 GLU A C 1
ATOM 551 O O . GLU A 1 67 ? 9.473 -1.379 -23.494 1.00 87.06 67 GLU A O 1
ATOM 556 N N . CYS A 1 68 ? 9.281 -1.139 -21.280 1.00 83.94 68 CYS A N 1
ATOM 557 C CA . CYS A 1 68 ? 10.187 -2.248 -20.957 1.00 83.94 68 CYS A CA 1
ATOM 558 C C . CYS A 1 68 ? 9.825 -3.546 -21.693 1.00 83.94 68 CYS A C 1
ATOM 560 O O . CYS A 1 68 ? 10.705 -4.320 -22.041 1.00 83.94 68 CYS A O 1
ATOM 562 N N . LEU A 1 69 ? 8.547 -3.781 -22.001 1.00 83.44 69 LEU A N 1
ATOM 563 C CA . LEU A 1 69 ? 8.105 -4.965 -22.752 1.00 83.44 69 LEU A CA 1
ATOM 564 C C . LEU A 1 69 ? 8.584 -5.012 -24.215 1.00 83.44 69 LEU A C 1
ATOM 566 O O . LEU A 1 69 ? 8.570 -6.098 -24.813 1.00 83.44 69 LEU A O 1
ATOM 570 N N . LYS A 1 70 ? 8.975 -3.863 -24.778 1.00 85.38 70 LYS A N 1
ATOM 571 C CA . LYS A 1 70 ? 9.568 -3.713 -26.114 1.00 85.38 70 LYS A CA 1
ATOM 572 C C . LYS A 1 70 ? 11.101 -3.698 -26.077 1.00 85.38 70 LYS A C 1
ATOM 574 O O . LYS A 1 70 ? 11.731 -3.828 -27.120 1.00 85.38 70 LYS A O 1
ATOM 579 N N . CYS A 1 71 ? 11.705 -3.548 -24.897 1.00 83.38 71 CYS A N 1
ATOM 580 C CA . CYS A 1 71 ? 13.154 -3.528 -24.745 1.00 83.38 71 CYS A CA 1
ATOM 581 C C . CYS A 1 71 ? 13.750 -4.912 -25.045 1.00 83.38 71 CYS A C 1
ATOM 583 O O . CYS A 1 71 ? 13.367 -5.910 -24.435 1.00 83.38 71 CYS A O 1
ATOM 585 N N . VAL A 1 72 ? 14.732 -4.953 -25.951 1.00 83.25 72 VAL A N 1
ATOM 586 C CA . VAL A 1 72 ? 15.441 -6.181 -26.365 1.00 83.25 72 VAL A CA 1
ATOM 587 C C . VAL A 1 72 ? 16.143 -6.856 -25.185 1.00 83.25 72 VAL A C 1
ATOM 589 O O . VAL A 1 72 ? 16.245 -8.076 -25.128 1.00 83.25 72 VAL A O 1
ATOM 592 N N . TYR A 1 73 ? 16.573 -6.063 -24.207 1.00 79.75 73 TYR A N 1
ATOM 593 C CA . TYR A 1 73 ? 17.266 -6.544 -23.018 1.00 79.75 73 TYR A CA 1
ATOM 594 C C . TYR A 1 73 ? 16.324 -6.907 -21.861 1.00 79.75 73 TYR A C 1
ATOM 596 O O . TYR A 1 73 ? 16.792 -7.296 -20.793 1.00 79.75 73 TYR A O 1
ATOM 604 N N . PHE A 1 74 ? 15.003 -6.766 -22.010 1.00 83.44 74 PHE A N 1
ATOM 605 C CA . PHE A 1 74 ? 14.063 -7.058 -20.930 1.00 83.44 74 PHE A CA 1
ATOM 606 C C . PHE A 1 74 ? 13.635 -8.529 -20.915 1.00 83.44 74 PHE A C 1
ATOM 608 O O . PHE A 1 74 ? 12.960 -9.028 -21.818 1.00 83.44 74 PHE A O 1
ATOM 615 N N . GLN A 1 75 ? 13.940 -9.223 -19.820 1.00 82.25 75 GLN A N 1
ATOM 616 C CA . GLN A 1 75 ? 13.519 -10.602 -19.611 1.00 82.25 75 GLN A CA 1
ATOM 617 C C . GLN A 1 75 ? 12.102 -10.646 -19.025 1.00 82.25 75 GLN A C 1
ATOM 619 O O . GLN A 1 75 ? 11.892 -10.453 -17.825 1.00 82.25 75 GLN A O 1
ATOM 624 N N . ARG A 1 76 ? 11.116 -10.971 -19.869 1.00 79.38 76 ARG A N 1
ATOM 625 C CA . ARG A 1 76 ? 9.682 -10.967 -19.512 1.00 79.38 76 ARG A CA 1
ATOM 626 C C . ARG A 1 76 ? 9.330 -11.851 -18.313 1.00 79.38 76 ARG A C 1
ATOM 628 O O . ARG A 1 76 ? 8.568 -11.417 -17.452 1.00 79.38 76 ARG A O 1
ATOM 635 N N . LEU A 1 77 ? 9.896 -13.059 -18.241 1.00 80.06 77 LEU A N 1
ATOM 636 C CA . LEU A 1 77 ? 9.624 -14.013 -17.156 1.00 80.06 77 LEU A CA 1
ATOM 637 C C . LEU A 1 77 ? 10.190 -13.535 -15.813 1.00 80.06 77 LEU A C 1
ATOM 639 O O . LEU A 1 77 ? 9.505 -13.591 -14.797 1.00 80.06 77 LEU A O 1
ATOM 643 N N . ALA A 1 78 ? 11.417 -13.013 -15.817 1.00 77.12 78 ALA A N 1
ATOM 644 C CA . ALA A 1 78 ? 12.076 -12.511 -14.614 1.00 77.12 78 ALA A CA 1
ATOM 645 C C . ALA A 1 78 ? 11.619 -11.092 -14.225 1.00 77.12 78 ALA A C 1
ATOM 647 O O . ALA A 1 78 ? 11.853 -10.658 -13.099 1.00 77.12 78 ALA A O 1
ATOM 648 N N . ARG A 1 79 ? 10.966 -10.366 -15.145 1.00 75.81 79 ARG A N 1
ATOM 649 C CA . ARG A 1 79 ? 10.626 -8.938 -15.032 1.00 75.81 79 ARG A CA 1
ATOM 650 C C . ARG A 1 79 ? 11.841 -8.083 -14.634 1.00 75.81 79 ARG A C 1
ATOM 652 O O . ARG A 1 79 ? 11.755 -7.304 -13.674 1.00 75.81 79 ARG A O 1
ATOM 659 N N . LYS A 1 80 ? 12.953 -8.287 -15.352 1.00 72.12 80 LYS A N 1
ATOM 660 C CA . LYS A 1 80 ? 14.298 -7.729 -15.099 1.00 72.12 80 LYS A CA 1
ATOM 661 C C . LYS A 1 80 ? 15.012 -7.330 -16.396 1.00 72.12 80 LYS A C 1
ATOM 663 O O . LYS A 1 80 ? 14.650 -7.828 -17.464 1.00 72.12 80 LYS A O 1
ATOM 668 N N . CYS A 1 81 ? 16.001 -6.441 -16.306 1.00 74.88 81 CYS A N 1
ATOM 669 C CA . CYS A 1 81 ? 16.784 -5.948 -17.444 1.00 74.88 81 CYS A CA 1
ATOM 670 C C . CYS A 1 81 ? 18.166 -6.623 -17.494 1.00 74.88 81 CYS A C 1
ATOM 672 O O . CYS A 1 81 ? 18.947 -6.514 -16.557 1.00 74.88 81 CYS A O 1
ATOM 674 N N . GLN A 1 82 ? 18.496 -7.287 -18.603 1.00 70.94 82 GLN A N 1
ATOM 675 C CA . GLN A 1 82 ? 19.723 -8.078 -18.770 1.00 70.94 82 GLN A CA 1
ATOM 676 C C . GLN A 1 82 ? 20.929 -7.297 -19.308 1.00 70.94 82 GLN A C 1
ATOM 678 O O . GLN A 1 82 ? 22.030 -7.835 -19.302 1.00 70.94 82 GLN A O 1
ATOM 683 N N . ALA A 1 83 ? 20.755 -6.056 -19.777 1.00 66.88 83 ALA A N 1
A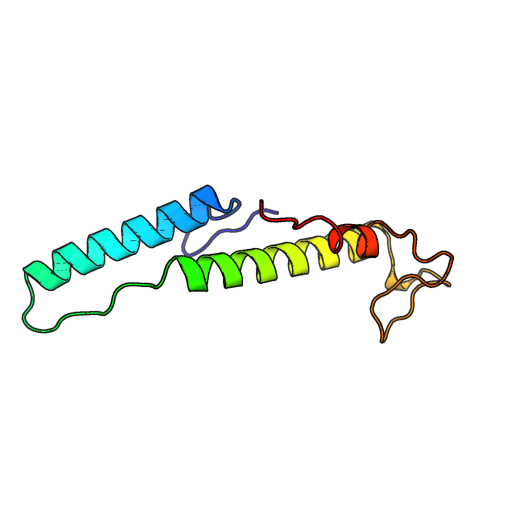TOM 684 C CA . ALA A 1 83 ? 21.834 -5.326 -20.449 1.00 66.88 83 ALA A CA 1
ATOM 685 C C . ALA A 1 83 ? 23.059 -5.116 -19.535 1.00 66.88 83 ALA A C 1
ATOM 687 O O . ALA A 1 83 ? 24.199 -5.201 -19.989 1.00 66.88 83 ALA A O 1
ATOM 688 N N . ASN A 1 84 ? 22.826 -4.828 -18.244 1.00 59.72 84 ASN A N 1
ATOM 689 C CA . ASN A 1 84 ? 23.888 -4.481 -17.290 1.00 59.72 84 ASN A CA 1
ATOM 690 C C . ASN A 1 84 ? 23.521 -4.736 -15.808 1.00 59.72 84 ASN A C 1
ATOM 692 O O . ASN A 1 84 ? 24.318 -4.383 -14.943 1.00 59.72 84 ASN A O 1
ATOM 696 N N . CYS A 1 85 ? 22.309 -5.218 -15.490 1.00 54.72 85 CYS A N 1
ATOM 697 C CA . CYS A 1 85 ? 21.737 -5.221 -14.126 1.00 54.72 85 CYS A CA 1
ATOM 698 C C . CYS A 1 85 ? 21.735 -3.844 -13.407 1.00 54.72 85 CYS A C 1
ATOM 700 O O . CYS A 1 85 ? 21.695 -3.775 -12.184 1.00 54.72 85 CYS A O 1
ATOM 702 N N . LYS A 1 86 ? 21.805 -2.728 -14.154 1.00 58.19 86 LYS A N 1
ATOM 703 C CA . LYS A 1 86 ? 21.809 -1.335 -13.639 1.00 58.19 86 LYS A CA 1
ATOM 704 C C . LYS A 1 86 ? 20.498 -0.588 -13.912 1.00 58.19 86 LYS A C 1
ATOM 706 O O . LYS A 1 86 ? 20.473 0.627 -14.073 1.00 58.19 86 LYS A O 1
ATOM 711 N N . CYS A 1 87 ? 19.401 -1.313 -14.111 1.00 63.16 87 CYS A N 1
ATOM 712 C CA . CYS A 1 87 ? 18.118 -0.660 -14.345 1.00 63.16 87 CYS A CA 1
ATOM 713 C C . CYS A 1 87 ? 17.590 -0.089 -13.023 1.00 63.16 87 CYS A C 1
ATOM 715 O O . CYS A 1 87 ? 17.638 -0.777 -12.009 1.00 63.16 87 CYS A O 1
ATOM 717 N N . LEU A 1 88 ? 16.983 1.102 -13.049 1.00 61.88 88 LEU A N 1
ATOM 718 C CA . LEU A 1 88 ? 16.295 1.699 -11.890 1.00 61.88 88 LEU A CA 1
ATOM 719 C C . LEU A 1 88 ? 15.220 0.764 -11.274 1.00 61.88 88 LEU A C 1
ATOM 721 O O . LEU A 1 88 ? 14.872 0.888 -10.099 1.00 61.88 88 LEU A O 1
ATOM 725 N N . LEU A 1 89 ? 14.726 -0.220 -12.046 1.00 63.56 89 LEU A N 1
ATOM 726 C CA . LEU A 1 89 ? 13.858 -1.317 -11.582 1.00 63.56 89 LEU A CA 1
ATOM 727 C C . LEU A 1 89 ? 14.519 -2.286 -10.588 1.00 63.56 89 LEU A C 1
ATOM 729 O O . LEU A 1 89 ? 13.809 -3.040 -9.920 1.00 63.56 89 LEU A O 1
ATOM 733 N N . GLU A 1 90 ? 15.847 -2.340 -10.571 1.00 61.12 90 GLU A N 1
ATOM 734 C CA . GLU A 1 90 ? 16.668 -3.271 -9.789 1.00 61.12 90 GLU A CA 1
ATOM 735 C C . GLU A 1 90 ? 17.384 -2.561 -8.628 1.00 61.12 90 GLU A C 1
ATOM 737 O O . GLU A 1 90 ? 17.610 -3.179 -7.591 1.00 61.12 90 GLU A O 1
ATOM 742 N N . GLU A 1 91 ? 17.629 -1.251 -8.733 1.00 61.91 91 GLU A N 1
ATOM 743 C CA . GLU A 1 91 ? 18.224 -0.435 -7.658 1.00 61.91 91 GLU A CA 1
ATOM 744 C C . GLU A 1 91 ? 17.284 -0.231 -6.452 1.00 61.91 91 GLU A C 1
ATOM 746 O O . GLU A 1 91 ? 17.728 -0.054 -5.322 1.00 61.91 91 GLU A O 1
ATOM 751 N N . SER A 1 92 ? 15.966 -0.336 -6.641 1.00 56.59 92 SER A N 1
ATOM 752 C CA . SER A 1 92 ? 14.960 -0.087 -5.592 1.00 56.59 92 SER A CA 1
ATOM 753 C C . SER A 1 92 ? 14.829 -1.211 -4.541 1.00 56.59 92 SER A C 1
ATOM 755 O O . SER A 1 92 ? 13.956 -1.150 -3.672 1.00 56.59 92 SER A O 1
ATOM 757 N N . THR A 1 93 ? 15.697 -2.231 -4.584 1.00 49.81 93 THR A N 1
ATOM 758 C CA . THR A 1 93 ? 15.739 -3.325 -3.594 1.00 49.81 93 THR A CA 1
ATOM 759 C C . THR A 1 93 ? 16.938 -3.307 -2.641 1.00 49.81 93 THR A C 1
ATOM 761 O O . THR A 1 93 ? 16.919 -4.059 -1.667 1.00 49.81 93 THR A O 1
ATOM 764 N N . GLU A 1 94 ? 17.922 -2.424 -2.829 1.00 44.34 94 GLU A N 1
ATOM 765 C CA . GLU A 1 94 ? 19.110 -2.329 -1.965 1.00 44.34 94 GLU A CA 1
ATOM 766 C C . GLU A 1 94 ? 19.157 -0.976 -1.242 1.00 44.34 94 GLU A C 1
ATOM 768 O O . GLU A 1 94 ? 19.836 -0.045 -1.652 1.00 44.34 94 GLU A O 1
ATOM 773 N N . GLY A 1 95 ? 18.392 -0.829 -0.158 1.00 43.94 95 GLY A N 1
ATOM 774 C CA . GLY A 1 95 ? 18.437 0.417 0.621 1.00 43.94 95 GLY A CA 1
ATOM 775 C C . GLY A 1 95 ? 17.573 0.470 1.875 1.00 43.94 95 GLY A C 1
ATOM 776 O O . GLY A 1 95 ? 17.322 1.546 2.401 1.00 43.94 95 GLY A O 1
ATOM 777 N N . GLY A 1 96 ? 17.091 -0.674 2.362 1.00 37.84 96 GLY A N 1
ATOM 778 C CA . GLY A 1 96 ? 16.342 -0.769 3.614 1.00 37.84 96 GLY A CA 1
ATOM 779 C C . GLY A 1 96 ? 17.212 -1.255 4.767 1.00 37.84 96 GLY A C 1
ATOM 780 O O . GLY A 1 96 ? 16.864 -2.257 5.386 1.00 37.84 96 GLY A O 1
ATOM 781 N N . VAL A 1 97 ? 18.340 -0.592 5.038 1.00 36.00 97 VAL A N 1
ATOM 782 C CA . VAL A 1 97 ? 19.021 -0.746 6.330 1.00 36.00 97 VAL A CA 1
ATOM 783 C C . VAL A 1 97 ? 18.180 0.012 7.354 1.00 36.00 97 VAL A C 1
ATOM 785 O O . VAL A 1 97 ? 18.188 1.237 7.403 1.00 36.00 97 VAL A O 1
ATOM 788 N N . PHE A 1 98 ? 17.391 -0.732 8.127 1.00 42.38 98 PHE A N 1
ATOM 789 C CA . PHE A 1 98 ? 16.871 -0.245 9.397 1.00 42.38 98 PHE A CA 1
ATOM 790 C C . PHE A 1 98 ? 18.025 -0.293 10.403 1.00 42.38 98 PHE A C 1
ATOM 792 O O . PHE A 1 98 ? 18.379 -1.372 10.877 1.00 42.38 98 PHE A O 1
ATOM 799 N N . THR A 1 99 ? 18.607 0.867 10.692 1.00 42.25 99 THR A N 1
ATOM 800 C CA . THR A 1 99 ? 19.259 1.166 11.975 1.00 42.25 99 THR A CA 1
ATOM 801 C C . THR A 1 99 ? 18.440 2.229 12.671 1.00 42.25 99 THR A C 1
ATOM 803 O O . THR A 1 99 ? 18.115 3.220 11.976 1.00 42.25 99 THR A O 1
#